Protein AF-A0A4U1JEZ7-F1 (afdb_monomer_lite)

Structure (mmCIF, N/CA/C/O backbone):
data_AF-A0A4U1JEZ7-F1
#
_entry.id   AF-A0A4U1JEZ7-F1
#
loop_
_atom_site.group_PDB
_atom_site.id
_atom_site.type_symbol
_atom_site.label_atom_id
_atom_site.label_alt_id
_atom_site.label_comp_id
_atom_site.label_asym_id
_atom_site.label_entity_id
_atom_site.label_seq_id
_atom_site.pdbx_PDB_ins_code
_atom_site.Cartn_x
_atom_site.Cartn_y
_atom_site.Cartn_z
_atom_site.occupancy
_atom_site.B_iso_or_equiv
_atom_site.auth_seq_id
_atom_site.auth_comp_id
_atom_site.auth_asym_id
_atom_site.auth_atom_id
_atom_site.pdbx_PDB_model_num
ATOM 1 N N . MET A 1 1 ? -1.533 11.352 -15.688 1.00 62.16 1 MET A N 1
ATOM 2 C CA . MET A 1 1 ? -2.149 10.015 -15.590 1.00 62.16 1 MET A CA 1
ATOM 3 C C . MET A 1 1 ? -1.368 9.298 -14.513 1.00 62.16 1 MET A C 1
ATOM 5 O O . MET A 1 1 ? -0.170 9.124 -14.694 1.00 62.16 1 MET A O 1
ATOM 9 N N . ASP A 1 2 ? -1.989 9.025 -13.372 1.00 83.06 2 ASP A N 1
ATOM 10 C CA . ASP A 1 2 ? -1.267 8.493 -12.214 1.00 83.06 2 ASP A CA 1
ATOM 11 C C . ASP A 1 2 ? -0.949 7.012 -12.430 1.00 83.06 2 ASP A C 1
ATOM 13 O O . ASP A 1 2 ? -1.808 6.242 -12.877 1.00 83.06 2 ASP A O 1
ATOM 17 N N . SER A 1 3 ? 0.290 6.612 -12.130 1.00 94.25 3 SER A N 1
ATOM 18 C CA . SER A 1 3 ? 0.706 5.212 -12.248 1.00 94.25 3 SER A CA 1
ATOM 19 C C . SER A 1 3 ? -0.123 4.318 -11.317 1.00 94.25 3 SER A C 1
ATOM 21 O O . SER A 1 3 ? -0.710 4.790 -10.338 1.00 94.25 3 SER A O 1
ATOM 23 N N . LEU A 1 4 ? -0.169 3.008 -11.585 1.00 95.75 4 LEU A N 1
ATOM 24 C CA . LEU A 1 4 ? -0.831 2.063 -10.676 1.00 95.75 4 LEU A CA 1
ATOM 25 C C . LEU A 1 4 ? -0.240 2.161 -9.260 1.00 95.75 4 LEU A C 1
ATOM 27 O O . LEU A 1 4 ? -0.972 2.120 -8.275 1.00 95.75 4 LEU A O 1
ATOM 31 N N . PHE A 1 5 ? 1.069 2.387 -9.157 1.00 96.56 5 PHE A N 1
ATOM 32 C CA . PHE A 1 5 ? 1.740 2.609 -7.885 1.00 96.56 5 PHE A CA 1
ATOM 33 C C . PHE A 1 5 ? 1.281 3.895 -7.179 1.00 96.56 5 PHE A C 1
ATOM 35 O O . PHE A 1 5 ? 0.967 3.854 -5.990 1.00 96.56 5 PHE A O 1
ATOM 42 N N . ASP A 1 6 ? 1.171 5.022 -7.891 1.00 96.25 6 ASP A N 1
ATOM 43 C CA . ASP A 1 6 ? 0.670 6.275 -7.304 1.00 96.25 6 ASP A CA 1
ATOM 44 C C . ASP A 1 6 ? -0.770 6.120 -6.793 1.00 96.25 6 ASP A C 1
ATOM 46 O O . ASP A 1 6 ? -1.110 6.604 -5.713 1.00 96.25 6 ASP A O 1
ATOM 50 N N . GLN A 1 7 ? -1.597 5.361 -7.514 1.00 96.56 7 GLN A N 1
ATOM 51 C CA . GLN A 1 7 ? -2.966 5.046 -7.110 1.00 96.56 7 GLN A CA 1
ATOM 52 C C . GLN A 1 7 ? -3.038 4.203 -5.827 1.00 96.56 7 GLN A C 1
ATOM 54 O O . GLN A 1 7 ? -3.940 4.416 -5.010 1.00 96.56 7 GLN A O 1
ATOM 59 N N . VAL A 1 8 ? -2.103 3.267 -5.631 1.00 97.06 8 VAL A N 1
ATOM 60 C CA . VAL A 1 8 ? -1.963 2.493 -4.385 1.00 97.06 8 VAL A CA 1
ATOM 61 C C . VAL A 1 8 ? -1.515 3.404 -3.240 1.00 97.06 8 VAL A C 1
ATOM 63 O O . VAL A 1 8 ? -2.095 3.364 -2.156 1.00 97.06 8 VAL A O 1
ATOM 66 N N . VAL A 1 9 ? -0.526 4.270 -3.484 1.00 97.19 9 VAL A N 1
ATOM 67 C CA . VAL A 1 9 ? -0.014 5.246 -2.506 1.00 97.19 9 VAL A CA 1
ATOM 68 C C . VAL A 1 9 ? -1.134 6.164 -2.014 1.00 97.19 9 VAL A C 1
ATOM 70 O O . VAL A 1 9 ? -1.313 6.312 -0.806 1.00 97.19 9 VAL A O 1
ATOM 73 N N . GLN A 1 10 ? -1.931 6.721 -2.927 1.00 96.44 10 GLN A N 1
ATOM 74 C CA . GLN A 1 10 ? -3.060 7.602 -2.604 1.00 96.44 10 GLN A CA 1
ATOM 75 C C . GLN A 1 10 ? -4.150 6.907 -1.772 1.00 96.44 10 GLN A C 1
ATOM 77 O O . GLN A 1 10 ? -4.798 7.552 -0.953 1.00 96.44 10 GLN A O 1
ATOM 82 N N . ARG A 1 11 ? -4.345 5.593 -1.948 1.00 97.25 11 ARG A N 1
ATOM 83 C CA . ARG A 1 11 ? -5.352 4.798 -1.220 1.00 97.25 11 ARG A CA 1
ATOM 84 C C . ARG A 1 11 ? -4.822 4.159 0.064 1.00 97.25 11 ARG A C 1
ATOM 86 O O . ARG A 1 11 ? -5.571 3.481 0.756 1.00 97.25 11 ARG A O 1
ATOM 93 N N . SER A 1 12 ? -3.550 4.369 0.399 1.00 95.75 12 SER A N 1
ATOM 94 C CA . SER A 1 12 ? -2.903 3.716 1.543 1.00 95.75 12 SER A CA 1
ATOM 95 C C . SER A 1 12 ? -3.318 4.267 2.907 1.00 95.75 12 SER A C 1
ATOM 97 O O . SER A 1 12 ? -3.017 3.636 3.910 1.00 95.75 12 SER A O 1
ATOM 99 N N . GLY A 1 13 ? -3.962 5.439 2.965 1.00 93.06 13 GLY A N 1
ATOM 100 C CA . GLY A 1 13 ? -4.300 6.123 4.223 1.00 93.06 13 GLY A CA 1
ATOM 101 C C . GLY A 1 13 ? -3.106 6.791 4.919 1.00 93.06 13 GLY A C 1
ATOM 102 O O . GLY A 1 13 ? -3.283 7.489 5.911 1.00 93.06 13 GLY A O 1
ATOM 103 N N . LEU A 1 14 ? -1.890 6.629 4.390 1.00 94.81 14 LEU A N 1
ATOM 104 C CA . LEU A 1 14 ? -0.682 7.274 4.895 1.00 94.81 14 LEU A CA 1
ATOM 105 C C . LEU A 1 14 ? -0.354 8.542 4.099 1.00 94.81 14 LEU A C 1
ATOM 107 O O . LEU A 1 14 ? -0.748 8.701 2.943 1.00 94.81 14 LEU A O 1
ATOM 111 N N . SER A 1 15 ? 0.450 9.424 4.698 1.00 95.12 15 SER A N 1
ATOM 112 C CA . SER A 1 15 ? 1.053 10.548 3.971 1.00 95.12 15 SER A CA 1
ATOM 113 C C . SER A 1 15 ? 1.827 10.035 2.742 1.00 95.12 15 SER A C 1
ATOM 115 O O . SER A 1 15 ? 2.621 9.100 2.892 1.00 95.12 15 SER A O 1
ATOM 117 N N . PRO A 1 16 ? 1.675 10.646 1.548 1.00 92.19 16 PRO A N 1
ATOM 118 C CA . PRO A 1 16 ? 2.289 10.156 0.310 1.00 92.19 16 PRO A CA 1
ATOM 119 C C . PRO A 1 16 ? 3.804 9.947 0.393 1.00 92.19 16 PRO A C 1
ATOM 121 O O . PRO A 1 16 ? 4.331 8.994 -0.179 1.00 92.19 16 PRO A O 1
ATOM 124 N N . VAL A 1 17 ? 4.511 10.810 1.130 1.00 90.38 17 VAL A N 1
ATOM 125 C CA . VAL A 1 17 ? 5.969 10.721 1.308 1.00 90.38 17 VAL A CA 1
ATOM 126 C C . VAL A 1 17 ? 6.349 9.447 2.071 1.00 90.38 17 VAL A C 1
ATOM 128 O O . VAL A 1 17 ? 7.249 8.718 1.655 1.00 90.38 17 VAL A O 1
ATOM 131 N N . PHE A 1 18 ? 5.623 9.133 3.146 1.00 91.88 18 PHE A N 1
ATOM 132 C CA . PHE A 1 18 ? 5.847 7.923 3.941 1.00 91.88 18 PHE A CA 1
ATOM 133 C C . PHE A 1 18 ? 5.352 6.662 3.225 1.00 91.88 18 PHE A C 1
ATOM 135 O O . PHE A 1 18 ? 6.054 5.647 3.191 1.00 91.88 18 PHE A O 1
ATOM 142 N N . ALA A 1 19 ? 4.171 6.739 2.609 1.00 95.44 19 ALA A N 1
ATOM 143 C CA . ALA A 1 19 ? 3.550 5.657 1.859 1.00 95.44 19 ALA A CA 1
ATOM 144 C C . ALA A 1 19 ? 4.471 5.135 0.751 1.00 95.44 19 ALA A C 1
ATOM 146 O O . ALA A 1 19 ? 4.700 3.929 0.669 1.00 95.44 19 ALA A O 1
ATOM 147 N N . LYS A 1 20 ? 5.065 6.031 -0.053 1.00 95.75 20 LYS A N 1
ATOM 148 C CA . LYS A 1 20 ? 5.935 5.646 -1.175 1.00 95.75 20 LYS A CA 1
ATOM 149 C C . LYS A 1 20 ? 7.064 4.718 -0.736 1.00 95.75 20 LYS A C 1
ATOM 151 O O . LYS A 1 20 ? 7.189 3.619 -1.271 1.00 95.75 20 LYS A O 1
ATOM 156 N N . GLY A 1 21 ? 7.833 5.116 0.277 1.00 95.38 21 GLY A N 1
ATOM 157 C CA . GLY A 1 21 ? 8.960 4.317 0.762 1.00 95.38 21 GLY A CA 1
ATOM 158 C C . GLY A 1 21 ? 8.530 2.993 1.399 1.00 95.38 21 GLY A C 1
ATOM 159 O O . GLY A 1 21 ? 9.164 1.961 1.178 1.00 95.38 21 GLY A O 1
ATOM 160 N N . THR A 1 22 ? 7.447 2.996 2.179 1.00 95.56 22 THR A N 1
ATOM 161 C CA . THR A 1 22 ? 6.933 1.779 2.827 1.00 95.56 22 THR A CA 1
ATOM 162 C C . THR A 1 22 ? 6.433 0.765 1.805 1.00 95.56 22 THR A C 1
ATOM 164 O O . THR A 1 22 ? 6.815 -0.404 1.869 1.00 95.56 22 THR A O 1
ATOM 167 N N . ILE A 1 23 ? 5.638 1.214 0.835 1.00 96.81 23 ILE A N 1
ATOM 168 C CA . ILE A 1 23 ? 5.017 0.352 -0.173 1.00 96.81 23 ILE A CA 1
ATOM 169 C C . ILE A 1 23 ? 6.070 -0.147 -1.168 1.00 96.81 23 ILE A C 1
ATOM 171 O O . ILE A 1 23 ? 6.089 -1.337 -1.465 1.00 96.81 23 ILE A O 1
ATOM 175 N N . GLN A 1 24 ? 7.017 0.701 -1.596 1.00 96.06 24 GLN A N 1
ATOM 176 C CA . GLN A 1 24 ? 8.145 0.261 -2.432 1.00 96.06 24 GLN A CA 1
ATOM 177 C C . GLN A 1 24 ? 8.944 -0.859 -1.771 1.00 96.06 24 GLN A C 1
ATOM 179 O O . GLN A 1 24 ? 9.217 -1.875 -2.406 1.00 96.06 24 GLN A O 1
ATOM 184 N N . ARG A 1 25 ? 9.291 -0.716 -0.485 1.00 95.12 25 ARG A N 1
ATOM 185 C CA . ARG A 1 25 ? 10.013 -1.769 0.245 1.00 95.12 25 ARG A CA 1
ATOM 186 C C . ARG A 1 25 ? 9.178 -3.037 0.397 1.00 95.12 25 ARG A C 1
ATOM 188 O O . ARG A 1 25 ? 9.728 -4.129 0.303 1.00 95.12 25 ARG A O 1
ATOM 195 N N . ALA A 1 26 ? 7.875 -2.908 0.637 1.00 95.38 26 ALA A N 1
ATOM 196 C CA . ALA A 1 26 ? 6.970 -4.047 0.740 1.00 95.38 26 ALA A CA 1
ATOM 197 C C . ALA A 1 26 ? 6.906 -4.836 -0.579 1.00 95.38 26 ALA A C 1
ATOM 199 O O . ALA A 1 26 ? 7.056 -6.054 -0.567 1.00 95.38 26 ALA A O 1
ATOM 200 N N . PHE A 1 27 ? 6.777 -4.144 -1.711 1.00 95.94 27 PHE A N 1
ATOM 201 C CA . PHE A 1 27 ? 6.747 -4.751 -3.044 1.00 95.94 27 PHE A CA 1
ATOM 202 C C . PHE A 1 27 ? 8.096 -5.366 -3.434 1.00 95.94 27 PHE A C 1
ATOM 204 O O . PHE A 1 27 ? 8.145 -6.512 -3.882 1.00 95.94 27 PHE A O 1
ATOM 211 N N . ALA A 1 28 ? 9.205 -4.672 -3.165 1.00 95.06 28 ALA A N 1
ATOM 212 C CA . ALA A 1 28 ? 10.545 -5.174 -3.461 1.00 95.06 28 ALA A CA 1
ATOM 213 C C . ALA A 1 28 ? 10.856 -6.503 -2.745 1.00 95.06 28 ALA A C 1
ATOM 215 O O . ALA A 1 28 ? 11.490 -7.378 -3.331 1.00 95.06 28 ALA A O 1
ATOM 216 N N . ARG A 1 29 ? 10.361 -6.704 -1.511 1.00 93.62 29 ARG A N 1
ATOM 217 C CA . ARG A 1 29 ? 10.546 -7.958 -0.745 1.00 93.62 29 ARG A CA 1
ATOM 218 C C . ARG A 1 29 ? 9.958 -9.196 -1.421 1.00 93.62 29 ARG A C 1
ATOM 220 O O . ARG A 1 29 ? 10.390 -10.300 -1.113 1.00 93.62 29 ARG A O 1
ATOM 227 N N . ILE A 1 30 ? 8.985 -9.020 -2.311 1.00 94.75 30 ILE A N 1
ATOM 228 C CA . ILE A 1 30 ? 8.319 -10.108 -3.042 1.00 94.75 30 ILE A CA 1
ATOM 229 C C . ILE A 1 30 ? 8.602 -10.060 -4.553 1.00 94.75 30 ILE A C 1
ATOM 231 O O . ILE A 1 30 ? 7.900 -10.697 -5.346 1.00 94.75 30 ILE A O 1
ATOM 235 N N . GLY A 1 31 ? 9.616 -9.283 -4.952 1.00 95.31 31 GLY A N 1
ATOM 236 C CA . GLY A 1 31 ? 10.052 -9.148 -6.341 1.00 95.31 31 GLY A CA 1
ATOM 237 C C . GLY A 1 31 ? 9.118 -8.326 -7.232 1.00 95.31 31 GLY A C 1
ATOM 238 O O . GLY A 1 31 ? 9.172 -8.479 -8.447 1.00 95.31 31 GLY A O 1
ATOM 239 N N . VAL A 1 32 ? 8.250 -7.480 -6.666 1.00 96.12 32 VAL A N 1
ATOM 240 C CA . VAL A 1 32 ? 7.397 -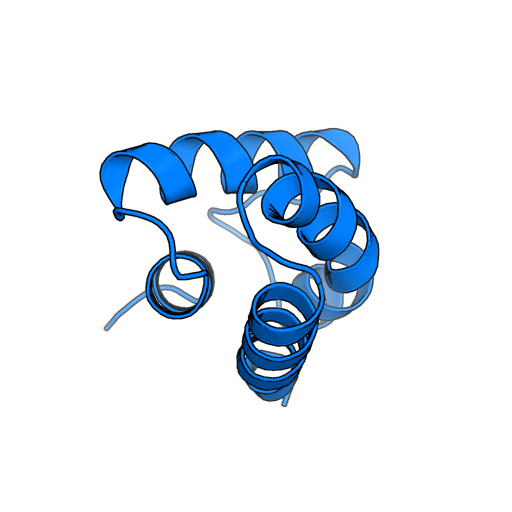6.569 -7.446 1.00 96.12 32 VAL A CA 1
ATOM 241 C C . VAL A 1 32 ? 8.125 -5.239 -7.654 1.00 96.12 32 VAL A C 1
ATOM 243 O O . VAL A 1 32 ? 8.441 -4.532 -6.696 1.00 96.12 32 VAL A O 1
ATOM 246 N N . ASP A 1 33 ? 8.370 -4.884 -8.916 1.00 93.50 33 ASP A N 1
ATOM 247 C CA . ASP A 1 33 ? 8.891 -3.571 -9.308 1.00 93.50 33 ASP A CA 1
ATOM 248 C C . ASP A 1 33 ? 7.735 -2.566 -9.410 1.00 93.50 33 ASP A C 1
ATOM 250 O O . ASP A 1 33 ? 6.926 -2.624 -10.334 1.00 93.50 33 ASP A O 1
ATOM 254 N N . ALA A 1 34 ? 7.670 -1.615 -8.476 1.00 91.88 34 ALA A N 1
ATOM 255 C CA . ALA A 1 34 ? 6.633 -0.583 -8.431 1.00 91.88 34 ALA A CA 1
ATOM 256 C C . ALA A 1 34 ? 6.539 0.266 -9.716 1.00 91.88 34 ALA A C 1
ATOM 258 O O . ALA A 1 34 ? 5.466 0.782 -10.020 1.00 91.88 34 ALA A O 1
ATOM 259 N N . ALA A 1 35 ? 7.623 0.408 -10.487 1.00 90.31 35 ALA A N 1
ATOM 260 C CA . ALA A 1 35 ? 7.605 1.168 -11.738 1.00 90.31 35 ALA A CA 1
ATOM 261 C C . ALA A 1 35 ? 6.984 0.386 -12.908 1.00 90.31 35 ALA A C 1
ATOM 263 O O . ALA A 1 35 ? 6.548 0.990 -13.888 1.00 90.31 35 ALA A O 1
ATOM 264 N N . LYS A 1 36 ? 6.955 -0.951 -12.823 1.00 93.12 36 LYS A N 1
ATOM 265 C CA . LYS A 1 36 ? 6.509 -1.855 -13.900 1.00 93.12 36 LYS A CA 1
ATOM 266 C C . LYS A 1 36 ? 5.369 -2.786 -13.489 1.00 93.12 36 LYS A C 1
ATOM 268 O O . LYS A 1 36 ? 4.964 -3.629 -14.288 1.00 93.12 36 LYS A O 1
ATOM 273 N N . MET A 1 37 ? 4.878 -2.647 -12.258 1.00 94.25 37 MET A N 1
ATOM 274 C CA . MET A 1 37 ? 3.853 -3.509 -11.684 1.00 94.25 37 MET A CA 1
ATOM 275 C C . MET A 1 37 ? 2.594 -3.538 -12.552 1.00 94.25 37 MET A C 1
ATOM 277 O O . MET A 1 37 ? 2.119 -2.507 -13.039 1.00 94.25 37 MET A O 1
ATOM 281 N N . LYS A 1 38 ? 2.030 -4.733 -12.703 1.00 94.81 38 LYS A N 1
ATOM 282 C CA . LYS A 1 38 ? 0.718 -4.948 -13.315 1.00 94.81 38 LYS A CA 1
ATOM 283 C C . LYS A 1 38 ? -0.339 -5.187 -12.237 1.00 94.81 38 LYS A C 1
ATOM 285 O O . LYS A 1 38 ? -0.035 -5.273 -11.049 1.00 94.81 38 LYS A O 1
ATOM 290 N N . ARG A 1 39 ? -1.602 -5.293 -12.651 1.00 95.69 39 ARG A N 1
ATOM 291 C CA . ARG A 1 39 ? -2.721 -5.571 -11.736 1.00 95.69 39 ARG A CA 1
ATOM 292 C C . ARG A 1 39 ? -2.560 -6.920 -11.025 1.00 95.69 39 ARG A C 1
ATOM 294 O O . ARG A 1 39 ? -2.751 -6.977 -9.817 1.00 95.69 39 ARG A O 1
ATOM 301 N N . ASP A 1 40 ? -2.077 -7.939 -11.731 1.00 95.62 40 ASP A N 1
ATOM 302 C CA . ASP A 1 40 ? -1.788 -9.262 -11.156 1.00 95.62 40 ASP A CA 1
ATOM 303 C C . ASP A 1 40 ? -0.673 -9.203 -10.093 1.00 95.62 40 ASP A C 1
ATOM 305 O O . ASP A 1 40 ? -0.733 -9.883 -9.067 1.00 95.62 40 ASP A O 1
ATOM 309 N N . ASP A 1 41 ? 0.337 -8.345 -10.295 1.00 96.25 41 ASP A N 1
ATOM 310 C CA . ASP A 1 41 ? 1.374 -8.109 -9.284 1.00 96.25 41 ASP A CA 1
ATOM 311 C C . ASP A 1 41 ? 0.792 -7.449 -8.036 1.00 96.25 41 ASP A C 1
ATOM 313 O O . ASP A 1 41 ? 1.165 -7.816 -6.922 1.00 96.25 41 ASP A O 1
ATOM 317 N N . LEU A 1 42 ? -0.129 -6.493 -8.212 1.00 96.88 42 LEU A N 1
ATOM 318 C C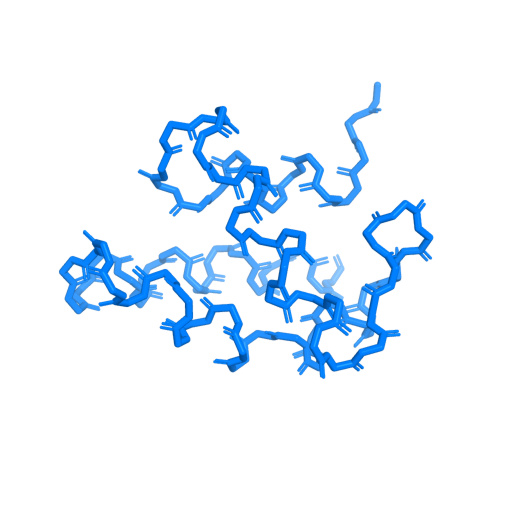A . LEU A 1 42 ? -0.815 -5.844 -7.100 1.00 96.88 42 LEU A CA 1
ATOM 319 C C . LEU A 1 42 ? -1.658 -6.843 -6.309 1.00 96.88 42 LEU A C 1
ATOM 321 O O . LEU A 1 42 ? -1.569 -6.8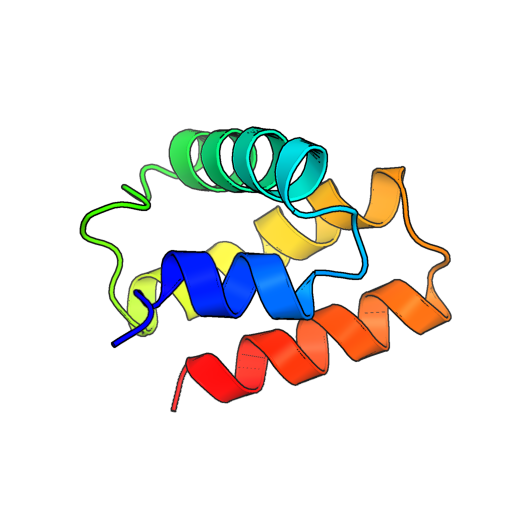55 -5.084 1.00 96.88 42 LEU A O 1
ATOM 325 N N . GLU A 1 43 ? -2.429 -7.692 -6.988 1.00 96.62 43 GLU A N 1
ATOM 326 C CA . GLU A 1 43 ? -3.247 -8.723 -6.345 1.00 96.62 43 GLU A CA 1
ATOM 327 C C . GLU A 1 43 ? -2.387 -9.657 -5.488 1.00 96.62 43 GLU A C 1
ATOM 329 O O . GLU A 1 43 ? -2.663 -9.847 -4.301 1.00 96.62 43 GLU A O 1
ATOM 334 N N . ARG A 1 44 ? -1.272 -10.142 -6.047 1.00 95.56 44 ARG A N 1
ATOM 335 C CA . ARG A 1 44 ? -0.291 -10.961 -5.322 1.00 95.56 44 ARG A CA 1
ATOM 336 C C . ARG A 1 44 ? 0.365 -10.209 -4.159 1.00 95.56 44 ARG A C 1
ATOM 338 O O . ARG A 1 44 ? 0.755 -10.830 -3.172 1.00 95.56 44 ARG A O 1
ATOM 345 N N . ALA A 1 45 ? 0.490 -8.886 -4.257 1.00 96.69 45 ALA A N 1
ATOM 346 C CA . ALA A 1 45 ? 1.108 -8.040 -3.241 1.00 96.69 45 ALA A CA 1
ATOM 347 C C . ALA A 1 45 ? 0.165 -7.612 -2.104 1.00 96.69 45 ALA A C 1
ATOM 349 O O . ALA A 1 45 ? 0.664 -7.142 -1.078 1.00 96.69 45 ALA A O 1
ATOM 350 N N . LEU A 1 46 ? -1.160 -7.771 -2.235 1.00 97.25 46 LEU A N 1
ATOM 351 C CA . LEU A 1 46 ? -2.135 -7.323 -1.226 1.00 97.25 46 LEU A CA 1
ATOM 352 C C . LEU A 1 46 ? -1.837 -7.839 0.197 1.00 97.25 46 LEU A C 1
ATOM 354 O O . LEU A 1 46 ? -1.862 -7.020 1.118 1.00 97.25 46 LEU A O 1
ATOM 358 N N . PRO A 1 47 ? -1.482 -9.122 0.427 1.00 97.38 47 PRO A N 1
ATOM 359 C CA . PRO A 1 47 ? -1.161 -9.601 1.775 1.00 97.38 47 PRO A CA 1
ATOM 360 C C . PRO A 1 47 ? 0.094 -8.937 2.359 1.00 97.38 47 PRO A C 1
ATOM 362 O O . PRO A 1 47 ? 0.132 -8.564 3.533 1.00 97.38 47 PRO A O 1
ATOM 365 N N . THR A 1 48 ? 1.126 -8.740 1.534 1.00 97.31 48 THR A N 1
ATOM 366 C CA . THR A 1 48 ? 2.365 -8.063 1.943 1.00 97.31 48 THR A CA 1
ATOM 367 C C . THR A 1 48 ? 2.124 -6.584 2.226 1.00 97.31 48 THR A C 1
ATOM 369 O O . THR A 1 48 ? 2.678 -6.032 3.179 1.00 97.31 48 THR A O 1
ATOM 372 N N . LEU A 1 49 ? 1.262 -5.947 1.435 1.00 96.81 49 LEU A N 1
ATOM 373 C CA . LEU A 1 49 ? 0.836 -4.573 1.643 1.00 96.81 49 LEU A CA 1
ATOM 374 C C . LEU A 1 49 ? 0.033 -4.424 2.937 1.00 96.81 49 LEU A C 1
ATOM 376 O O . LEU A 1 49 ? 0.295 -3.504 3.707 1.00 96.81 49 LEU A O 1
ATOM 380 N N . GLN A 1 50 ? -0.880 -5.356 3.219 1.00 97.75 50 GLN A N 1
ATOM 381 C CA . GLN A 1 50 ? -1.641 -5.392 4.466 1.00 97.75 50 GLN A CA 1
ATOM 382 C C . GLN A 1 50 ? -0.715 -5.480 5.681 1.00 97.75 50 GLN A C 1
ATOM 384 O O . GLN A 1 50 ? -0.868 -4.704 6.621 1.00 97.75 50 GLN A O 1
ATOM 389 N N . ALA A 1 51 ? 0.282 -6.367 5.648 1.00 97.25 51 ALA A N 1
ATOM 390 C CA . ALA A 1 51 ? 1.268 -6.472 6.720 1.00 97.25 51 ALA A CA 1
ATOM 391 C C . ALA A 1 51 ? 2.076 -5.174 6.898 1.00 97.25 51 ALA A C 1
ATOM 393 O O . ALA A 1 51 ? 2.320 -4.747 8.023 1.00 97.25 51 ALA A O 1
ATOM 394 N N . ALA A 1 52 ? 2.469 -4.521 5.800 1.00 96.50 52 ALA A N 1
ATOM 395 C CA . ALA A 1 52 ? 3.237 -3.280 5.852 1.00 96.50 52 ALA A CA 1
ATOM 396 C C . ALA A 1 52 ? 2.420 -2.095 6.393 1.00 96.50 52 ALA A C 1
ATOM 398 O O . ALA A 1 52 ? 2.926 -1.326 7.207 1.00 96.50 52 ALA A O 1
ATOM 399 N N . LEU A 1 53 ? 1.168 -1.945 5.956 1.00 97.38 53 LEU A N 1
ATOM 400 C CA . LEU A 1 53 ? 0.287 -0.864 6.402 1.00 97.38 53 LEU A CA 1
ATOM 401 C C . LEU A 1 53 ? -0.237 -1.092 7.824 1.00 97.38 53 LEU A C 1
ATOM 403 O O . LEU A 1 53 ? -0.419 -0.127 8.562 1.00 97.38 53 LEU A O 1
ATOM 407 N N . GLY A 1 54 ? -0.414 -2.348 8.242 1.00 97.19 54 GLY A N 1
ATOM 408 C CA . GLY A 1 54 ? -0.883 -2.700 9.585 1.00 97.19 54 GLY A CA 1
ATOM 409 C C . GLY A 1 54 ? 0.075 -2.338 10.719 1.00 97.19 54 GLY A C 1
ATOM 410 O O . GLY A 1 54 ? -0.326 -2.358 11.876 1.00 97.19 54 GLY A O 1
ATOM 411 N N . VAL A 1 55 ? 1.318 -1.958 10.406 1.00 96.62 55 VAL A N 1
ATOM 412 C CA . VAL A 1 55 ? 2.249 -1.359 11.380 1.00 96.62 55 VAL A CA 1
ATOM 413 C C . VAL A 1 55 ? 1.819 0.061 11.774 1.00 96.62 55 VAL A C 1
ATOM 415 O O . VAL A 1 55 ? 2.163 0.531 12.854 1.00 96.62 55 VAL A O 1
ATOM 418 N N . PHE A 1 56 ? 1.079 0.751 10.903 1.00 95.50 56 PHE A N 1
ATOM 419 C CA . PHE A 1 56 ? 0.749 2.170 11.049 1.00 95.50 56 PHE A CA 1
ATOM 420 C C . PHE A 1 56 ? -0.746 2.425 11.241 1.00 95.50 56 PHE A C 1
ATOM 422 O O . PHE A 1 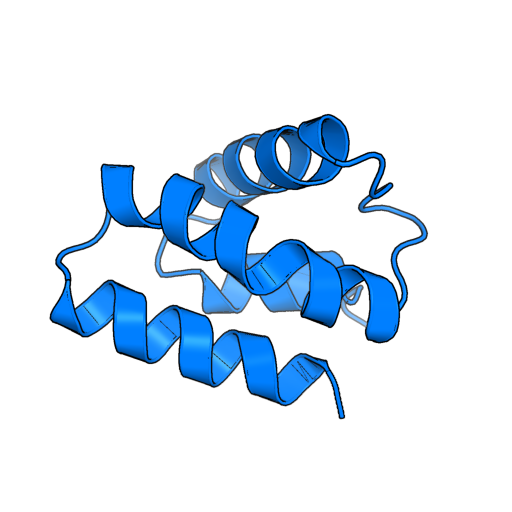56 ? -1.115 3.406 11.881 1.00 95.50 56 PHE A O 1
ATOM 429 N N . LEU A 1 57 ? -1.600 1.577 10.664 1.00 96.75 57 LEU A N 1
ATOM 430 C CA . LEU A 1 57 ? -3.045 1.777 10.647 1.00 96.75 57 LEU A CA 1
ATOM 431 C C . LEU A 1 57 ? -3.760 0.889 11.672 1.00 96.75 57 LEU A C 1
ATOM 433 O O . LEU A 1 57 ? -3.411 -0.287 11.811 1.00 96.75 57 LEU A O 1
ATOM 437 N N . PRO A 1 58 ? -4.824 1.394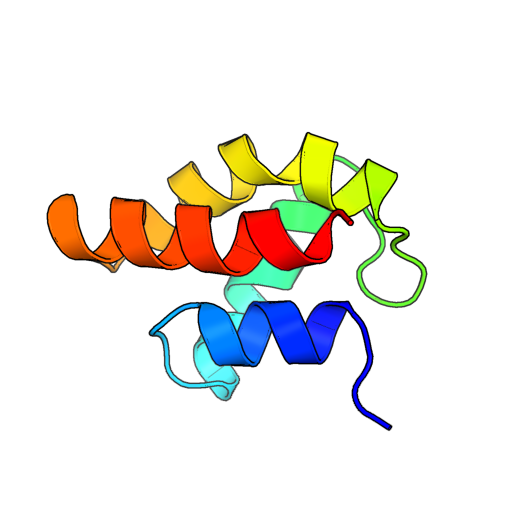 12.321 1.00 97.12 58 PRO A N 1
ATOM 438 C CA . PRO A 1 58 ? -5.735 0.562 13.097 1.00 97.12 58 PRO A CA 1
ATOM 439 C C . PRO A 1 58 ? -6.372 -0.547 12.234 1.00 97.12 58 PRO A C 1
ATOM 441 O O . PRO A 1 58 ? -6.601 -0.332 11.042 1.00 97.12 58 PRO A O 1
ATOM 444 N N . PRO A 1 59 ? -6.749 -1.707 12.809 1.00 96.38 59 PRO A N 1
ATOM 445 C CA . PRO A 1 59 ? -7.246 -2.854 12.039 1.00 96.38 59 PRO A CA 1
ATOM 446 C C . PRO A 1 59 ? -8.453 -2.562 11.136 1.00 96.38 59 PRO A C 1
ATOM 448 O O . PRO A 1 59 ? -8.529 -3.079 10.021 1.00 96.38 59 PRO A O 1
ATOM 451 N N . GLN A 1 60 ? -9.389 -1.733 11.607 1.00 96.88 60 GLN A N 1
ATOM 452 C CA . GLN A 1 60 ? -10.580 -1.368 10.838 1.00 96.88 60 GLN A CA 1
ATOM 453 C C . GLN A 1 60 ? -10.211 -0.530 9.609 1.00 96.88 60 GLN A C 1
ATOM 455 O O . GLN A 1 60 ? -10.594 -0.876 8.493 1.00 96.88 60 GLN A O 1
ATOM 460 N N . GLU A 1 61 ? -9.400 0.512 9.799 1.00 97.50 61 GLU A N 1
ATOM 461 C CA . GLU A 1 61 ? -8.931 1.344 8.693 1.00 97.50 61 GLU A CA 1
ATOM 462 C C . GLU A 1 61 ? -8.075 0.527 7.719 1.00 97.50 61 GLU A C 1
ATOM 464 O O . GLU A 1 61 ? -8.274 0.602 6.511 1.00 97.50 61 GLU A O 1
ATOM 469 N N . LEU A 1 62 ? -7.176 -0.324 8.221 1.00 98.12 62 LEU A N 1
ATOM 470 C CA . LEU A 1 62 ? -6.365 -1.211 7.388 1.00 98.12 62 LEU A CA 1
ATOM 471 C C . LEU A 1 62 ? -7.231 -2.061 6.450 1.00 98.12 62 LEU A C 1
ATOM 473 O O . LEU A 1 62 ? -6.946 -2.157 5.256 1.00 98.12 62 LEU A O 1
ATOM 477 N N . LYS A 1 63 ? -8.296 -2.667 6.983 1.00 97.81 63 LYS A N 1
ATOM 478 C CA . LYS A 1 63 ? -9.223 -3.489 6.200 1.00 97.81 63 LYS A CA 1
ATOM 479 C C . LYS A 1 63 ? -9.891 -2.679 5.087 1.00 97.81 63 LYS A C 1
ATOM 481 O O . LYS A 1 63 ? -10.004 -3.168 3.961 1.00 97.81 63 LYS A O 1
ATOM 486 N N . GLU A 1 64 ? -10.309 -1.453 5.386 1.00 98.00 64 GLU A N 1
ATOM 487 C CA . GLU A 1 64 ? -10.906 -0.535 4.411 1.00 98.00 64 GLU A CA 1
ATOM 488 C C . GLU A 1 64 ? -9.900 -0.164 3.315 1.00 98.00 64 GLU A C 1
ATOM 490 O O . GLU A 1 64 ? -10.197 -0.345 2.134 1.00 98.00 64 GLU A O 1
ATOM 495 N N . ARG A 1 65 ? -8.670 0.232 3.683 1.00 97.81 65 ARG A N 1
ATOM 496 C CA . ARG A 1 65 ? -7.615 0.580 2.713 1.00 97.81 65 ARG A CA 1
ATOM 497 C C . ARG A 1 65 ? -7.254 -0.588 1.804 1.00 97.81 65 ARG A C 1
ATOM 499 O O . ARG A 1 65 ? -7.145 -0.405 0.596 1.00 97.81 65 ARG A O 1
ATOM 506 N N . ILE A 1 66 ? -7.111 -1.797 2.344 1.00 98.00 66 ILE A N 1
ATOM 507 C CA . ILE A 1 66 ? -6.803 -2.986 1.534 1.00 98.00 66 ILE A CA 1
ATOM 508 C C . ILE A 1 66 ? -7.957 -3.340 0.596 1.00 98.00 66 ILE A C 1
ATOM 510 O O . ILE A 1 66 ? -7.715 -3.686 -0.560 1.00 98.00 66 ILE A O 1
ATOM 514 N N . THR A 1 67 ? -9.204 -3.185 1.045 1.00 97.81 67 THR A N 1
ATOM 515 C CA . THR A 1 67 ? -10.380 -3.376 0.185 1.00 97.81 67 THR A CA 1
ATOM 516 C C . THR A 1 67 ? -10.396 -2.365 -0.963 1.00 97.81 67 THR A C 1
ATOM 518 O O . THR A 1 67 ? -10.598 -2.743 -2.117 1.00 97.81 67 THR A O 1
ATOM 521 N N . ASP A 1 68 ? -10.137 -1.089 -0.671 1.00 97.56 68 ASP A N 1
ATOM 522 C CA . ASP A 1 68 ? -10.098 -0.023 -1.675 1.00 97.56 68 ASP A CA 1
ATOM 523 C C . ASP A 1 68 ? -8.948 -0.201 -2.672 1.00 97.56 68 ASP A C 1
ATOM 525 O O . ASP A 1 68 ? -9.135 0.004 -3.873 1.00 97.56 68 ASP A O 1
ATOM 529 N N . ILE A 1 69 ? -7.771 -0.621 -2.202 1.00 97.50 69 ILE A N 1
ATOM 530 C CA . ILE A 1 69 ? -6.618 -0.922 -3.058 1.00 97.50 69 ILE A CA 1
ATOM 531 C C . ILE A 1 69 ? -6.894 -2.156 -3.921 1.00 97.50 69 ILE A C 1
ATOM 533 O O . ILE A 1 69 ? -6.581 -2.140 -5.107 1.00 97.50 69 ILE A O 1
ATOM 537 N N . GLY A 1 70 ? -7.547 -3.191 -3.386 1.00 97.00 70 GLY A N 1
ATOM 538 C CA . GLY A 1 70 ? -7.913 -4.392 -4.144 1.00 97.00 70 GLY A CA 1
ATOM 539 C C . GLY A 1 70 ? -8.852 -4.120 -5.325 1.00 97.00 70 GLY A C 1
ATOM 540 O O . GLY A 1 70 ? -8.841 -4.858 -6.310 1.00 97.00 70 GLY A O 1
ATOM 541 N N . ARG A 1 71 ? -9.616 -3.018 -5.305 1.00 96.81 71 ARG A N 1
ATOM 542 C CA . ARG A 1 71 ? -10.419 -2.588 -6.467 1.00 96.81 71 ARG A CA 1
ATOM 543 C C . ARG A 1 71 ? -9.559 -2.170 -7.663 1.00 96.81 71 ARG A C 1
ATOM 545 O O . ARG A 1 71 ? -10.051 -2.207 -8.784 1.00 96.81 71 ARG A O 1
ATOM 552 N N . LEU A 1 72 ? -8.287 -1.826 -7.450 1.00 95.62 72 LEU A N 1
ATOM 553 C CA . LEU A 1 72 ? -7.329 -1.528 -8.520 1.00 95.62 72 LEU A CA 1
ATOM 554 C C . LEU A 1 72 ? -6.822 -2.782 -9.246 1.00 95.62 72 LEU A C 1
ATOM 556 O O . LEU A 1 72 ? -6.135 -2.657 -10.258 1.00 95.62 72 LEU A O 1
ATOM 560 N N . CYS A 1 73 ? -7.146 -3.988 -8.778 1.00 93.25 73 CYS A N 1
ATOM 561 C CA . CYS A 1 73 ? -6.791 -5.216 -9.491 1.00 93.25 73 CYS A CA 1
ATOM 562 C C . CYS A 1 73 ? -7.695 -5.479 -10.712 1.0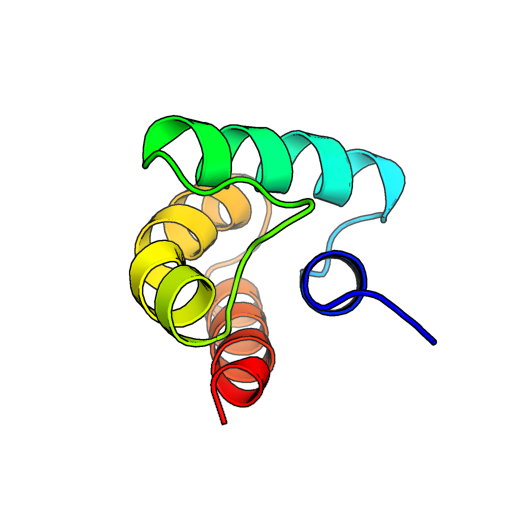0 93.25 73 CYS A C 1
ATOM 564 O O . CYS A 1 73 ? -7.343 -6.302 -11.548 1.00 93.25 73 CYS A O 1
ATOM 566 N N . ARG A 1 74 ? -8.833 -4.777 -10.838 1.00 81.00 74 ARG A N 1
ATOM 567 C CA . ARG A 1 74 ? -9.819 -4.946 -11.922 1.00 81.00 74 ARG A CA 1
ATOM 568 C C . ARG A 1 74 ? -9.703 -3.872 -12.995 1.00 81.00 74 ARG A C 1
ATOM 570 O O . ARG A 1 74 ? -9.540 -2.685 -12.628 1.00 81.00 74 ARG A O 1
#

Foldseek 3Di:
DDQLLSVLLVLLPDDSVVSNVLLCVLLVVVPHHSVDHDLVSQLVSLVSSLVSSVVPDDPVSSVVSSVSSNVSSD

pLDDT: mean 95.01, std 4.77, range [62.16, 98.12]

Secondary structure (DSSP, 8-state):
---HHHHHHHTSSS-HHHHHHHHHHHHHTTT--TTT--HHHHHHHHHHHHHHHTTTS-HHHHHHHHHHHHGGG-

Sequence (74 aa):
MDSLFDQVVQRSGLSPVFAKGTIQRAFARIGVDAAKMKRDDLERALPTLQAALGVFLPPQELKERITDIGRLCR

Organism: NCBI:txid889272

Radius of gyration: 10.84 Å; chains: 1; bounding box: 22×22×29 Å